Protein AF-A0A3N6AP78-F1 (afdb_monomer)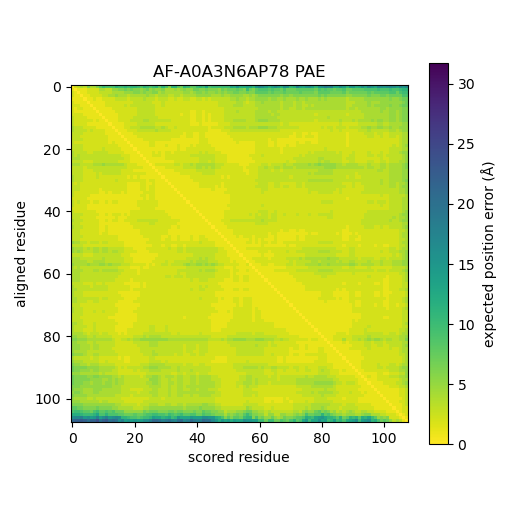

Secondary structure (DSSP, 8-state):
-GGG-GGGGGGG--S-EEEE--TT-SSS-HHHHHHHHHHHHHTT--EEEE--TT--SS--SHHHHHHHHHHHHHHHHHHHH-PPPPHHHHH---TTTHHHHHHHHHT-

Radius of gyration: 14.69 Å; Cα contacts (8 Å, |Δi|>4): 116; chains: 1; bounding box: 32×35×37 Å

Solvent-accessible surface area (backbone atoms only — not comparable to full-atom values): 6596 Å² total; per-residue (Å²): 112,71,96,79,40,66,68,84,48,48,86,74,62,82,71,75,44,79,43,79,53,21,82,47,21,84,82,54,66,49,63,59,54,53,52,43,51,53,52,32,50,76,69,70,44,63,69,47,80,46,69,52,87,80,25,36,81,57,77,75,56,66,61,56,47,52,46,50,53,50,51,52,49,46,54,45,35,26,78,76,66,72,43,76,77,50,65,55,76,76,76,49,76,53,84,86,48,43,68,57,52,44,53,60,55,70,76,106

Foldseek 3Di:
DLVPQCLNVLLVDPDAEEAEDEPAAPPDHRVSSVSSQV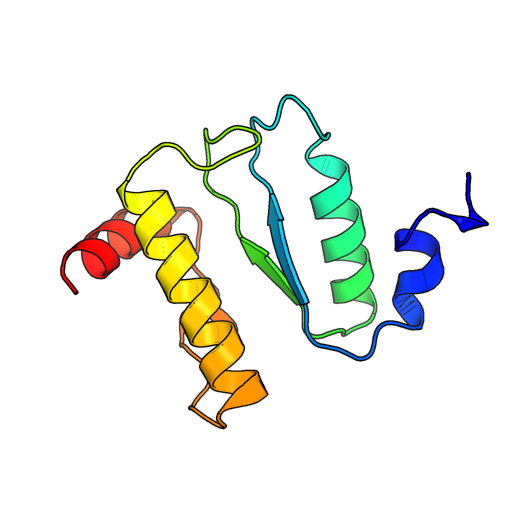SNVVSVHRYHYDYDYPDYPDDDPPLSVQVVVVQVVQVCCVVPVVDDRDPCSVPNADPVCVVVVSVVSVVD

Mean predicted aligned error: 2.74 Å

Structure (mmCIF, N/CA/C/O backbone):
data_AF-A0A3N6AP78-F1
#
_entry.id   AF-A0A3N6AP78-F1
#
loop_
_atom_site.group_PDB
_atom_site.id
_atom_site.type_symbol
_atom_site.label_atom_id
_atom_site.label_alt_id
_atom_site.label_comp_id
_atom_site.label_asym_id
_atom_site.label_entity_id
_atom_site.label_seq_id
_atom_site.pdbx_PDB_ins_code
_atom_site.Cartn_x
_atom_site.Cartn_y
_atom_site.Cartn_z
_atom_site.occupancy
_atom_site.B_iso_or_equiv
_atom_site.auth_seq_id
_atom_site.auth_comp_id
_atom_site.auth_asym_id
_atom_site.auth_atom_id
_atom_site.pdbx_PDB_model_num
ATOM 1 N N . TYR A 1 1 ? 10.833 -17.412 -18.099 1.00 83.06 1 TYR A N 1
ATOM 2 C CA . TYR A 1 1 ? 10.402 -16.287 -17.247 1.00 83.06 1 TYR A CA 1
ATOM 3 C C . TYR A 1 1 ? 8.900 -16.343 -16.960 1.00 83.06 1 TYR A C 1
ATOM 5 O O . TYR A 1 1 ? 8.552 -16.552 -15.811 1.00 83.06 1 TYR A O 1
ATOM 13 N N . TYR A 1 2 ? 8.030 -16.328 -17.984 1.00 89.44 2 TYR A N 1
ATOM 14 C CA . TYR A 1 2 ? 6.554 -16.329 -17.868 1.00 89.44 2 TYR A CA 1
ATOM 15 C C . TYR A 1 2 ? 5.949 -17.237 -16.780 1.00 89.44 2 TYR A C 1
ATOM 17 O O . TYR A 1 2 ? 5.176 -16.775 -15.950 1.00 89.44 2 TYR A O 1
ATOM 25 N N . ARG A 1 3 ? 6.342 -18.520 -16.738 1.00 93.25 3 ARG A N 1
ATOM 26 C CA . ARG A 1 3 ? 5.839 -19.501 -15.755 1.00 93.25 3 ARG A CA 1
ATOM 27 C C . ARG A 1 3 ? 6.022 -19.066 -14.293 1.00 93.25 3 ARG A C 1
ATOM 29 O O . ARG A 1 3 ? 5.266 -19.508 -13.440 1.00 93.25 3 ARG A O 1
ATOM 36 N N . ASN A 1 4 ? 7.009 -18.218 -14.016 1.00 93.62 4 ASN A N 1
ATOM 37 C CA . ASN A 1 4 ? 7.379 -17.794 -12.669 1.00 93.62 4 ASN A CA 1
ATOM 38 C C . ASN A 1 4 ? 6.976 -16.336 -12.378 1.00 93.62 4 ASN A C 1
ATOM 40 O O . ASN A 1 4 ? 7.351 -15.812 -11.335 1.00 93.62 4 ASN A O 1
ATOM 44 N N . SER A 1 5 ? 6.252 -15.665 -13.283 1.00 93.50 5 SER A N 1
ATOM 45 C CA . SER A 1 5 ? 5.852 -14.263 -13.115 1.00 93.50 5 SER A CA 1
ATOM 46 C C . SER A 1 5 ? 4.389 -14.178 -12.646 1.00 93.50 5 SER A C 1
ATOM 48 O O . SER A 1 5 ? 3.492 -14.516 -13.423 1.00 93.50 5 SER A O 1
ATOM 50 N N . PRO A 1 6 ? 4.111 -13.707 -11.412 1.00 93.38 6 PRO A N 1
ATOM 51 C CA . PRO A 1 6 ? 2.761 -13.709 -10.832 1.00 93.38 6 PRO A CA 1
ATOM 52 C C . PRO A 1 6 ? 1.713 -12.938 -11.639 1.00 93.38 6 PRO A C 1
ATOM 54 O O . PRO A 1 6 ? 0.543 -13.320 -11.650 1.00 93.38 6 PRO A O 1
ATOM 57 N N . VAL A 1 7 ? 2.123 -11.886 -12.355 1.00 93.94 7 VAL A N 1
ATOM 58 C CA . VAL A 1 7 ? 1.218 -11.042 -13.151 1.00 93.94 7 VAL A CA 1
ATOM 59 C C . VAL A 1 7 ? 0.412 -11.842 -14.179 1.00 93.94 7 VAL A C 1
ATOM 61 O O . VAL A 1 7 ? -0.786 -11.611 -14.340 1.00 93.94 7 VAL A O 1
ATOM 64 N N . PHE A 1 8 ? 1.007 -12.872 -14.788 1.00 95.56 8 PHE A N 1
ATOM 65 C CA . PHE A 1 8 ? 0.322 -13.723 -15.766 1.00 95.56 8 PHE A CA 1
ATOM 66 C C . PHE A 1 8 ? -0.712 -14.669 -15.143 1.00 95.56 8 PHE A C 1
ATOM 68 O O . PHE A 1 8 ? -1.559 -15.216 -15.847 1.00 95.56 8 PHE A O 1
ATOM 75 N N . PHE A 1 9 ? -0.695 -14.818 -13.818 1.00 96.62 9 PHE A N 1
ATOM 76 C CA . PHE A 1 9 ? -1.620 -15.653 -13.055 1.00 96.62 9 PHE A CA 1
ATOM 77 C C . PHE A 1 9 ? -2.597 -14.829 -12.204 1.00 96.62 9 PHE A C 1
ATOM 79 O O . PHE A 1 9 ? -3.361 -15.397 -11.423 1.00 96.62 9 PHE A O 1
ATOM 86 N N . ALA A 1 10 ? -2.647 -13.502 -12.385 1.00 96.94 10 ALA A N 1
ATOM 87 C CA . ALA A 1 10 ? -3.497 -12.595 -11.606 1.00 96.94 10 ALA A CA 1
ATOM 88 C C . ALA A 1 10 ? -4.994 -12.977 -11.626 1.00 96.94 10 ALA A C 1
ATOM 90 O O . ALA A 1 10 ? -5.714 -12.771 -10.647 1.00 96.94 10 ALA A O 1
ATOM 91 N N . ARG A 1 11 ? -5.478 -13.598 -12.715 1.00 97.12 11 ARG A N 1
ATOM 92 C CA . ARG A 1 11 ? -6.863 -14.104 -12.816 1.00 97.12 11 ARG A CA 1
ATOM 93 C C . ARG A 1 11 ? -7.192 -15.149 -11.746 1.00 97.12 11 ARG A C 1
ATOM 95 O O . ARG A 1 11 ? -8.322 -15.164 -11.249 1.00 97.12 11 ARG A O 1
ATOM 102 N N . SER A 1 12 ? -6.209 -15.964 -11.370 1.00 97.31 12 SER A N 1
ATOM 103 C CA . SER A 1 12 ? -6.341 -17.056 -10.401 1.00 97.31 12 SER A CA 1
ATOM 104 C C . SER A 1 12 ? -6.337 -16.585 -8.945 1.00 97.31 12 SER A C 1
ATOM 106 O O . SER A 1 12 ? -6.669 -17.369 -8.059 1.00 97.31 12 SER A O 1
ATOM 108 N N . VAL A 1 13 ? -6.003 -15.318 -8.676 1.00 97.88 13 VAL A N 1
ATOM 109 C CA . VAL A 1 13 ? -6.027 -14.755 -7.320 1.00 97.88 13 VAL A CA 1
ATOM 110 C C . VAL A 1 13 ? -7.465 -14.702 -6.807 1.00 97.88 13 VAL A C 1
ATOM 112 O O . VAL A 1 13 ? -8.347 -14.123 -7.443 1.00 97.88 13 VAL A O 1
ATOM 115 N N . LYS A 1 14 ? -7.707 -15.321 -5.651 1.00 97.31 14 LYS A N 1
ATOM 116 C CA . LYS A 1 14 ? -9.006 -15.315 -4.951 1.00 97.31 14 LYS A CA 1
ATOM 117 C C . LYS A 1 14 ? -8.926 -14.673 -3.566 1.00 97.31 14 LYS A C 1
ATOM 119 O O . LYS A 1 14 ? -9.949 -14.266 -3.029 1.00 97.31 14 LYS A O 1
ATOM 124 N N . THR A 1 15 ? -7.723 -14.575 -3.012 1.00 97.44 15 THR A N 1
ATOM 125 C CA . THR A 1 15 ? -7.466 -14.008 -1.690 1.00 97.44 15 THR A CA 1
ATOM 126 C C . THR A 1 15 ? -7.274 -12.494 -1.797 1.00 97.44 15 THR A C 1
ATOM 128 O O . THR A 1 15 ? -6.582 -12.052 -2.717 1.00 97.44 15 THR A O 1
ATOM 131 N N . PRO A 1 16 ? -7.843 -11.697 -0.879 1.00 98.06 16 PRO A N 1
ATOM 132 C CA . PRO A 1 16 ? -7.527 -10.278 -0.757 1.00 98.06 16 PRO A CA 1
ATOM 133 C C . PRO A 1 16 ? -6.028 -10.039 -0.566 1.00 98.06 16 PRO A C 1
ATOM 135 O O . PRO A 1 16 ? -5.379 -10.776 0.176 1.00 98.06 16 PRO A O 1
ATOM 138 N N . LEU A 1 17 ? -5.480 -9.010 -1.217 1.00 98.19 17 LEU A N 1
ATOM 139 C CA . LEU A 1 17 ? -4.048 -8.699 -1.159 1.00 98.19 17 LEU A CA 1
ATOM 140 C C . LEU A 1 17 ? -3.789 -7.273 -0.674 1.00 98.19 17 LEU A C 1
ATOM 142 O O . LEU A 1 17 ? -4.436 -6.328 -1.112 1.00 98.19 17 LEU A O 1
ATOM 146 N N . MET A 1 18 ? -2.783 -7.115 0.180 1.00 98.31 18 MET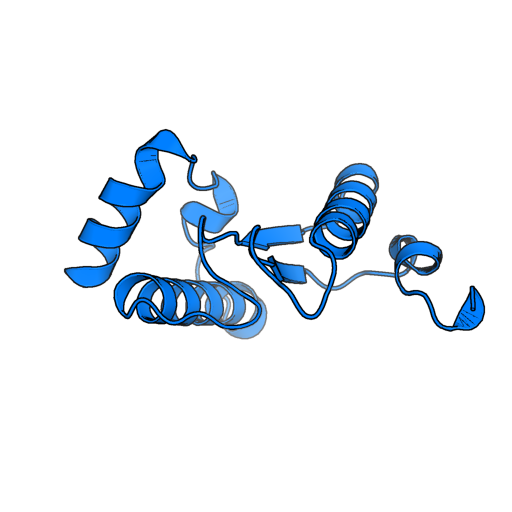 A N 1
ATOM 147 C CA . MET A 1 18 ? -2.200 -5.824 0.530 1.00 98.31 18 MET A CA 1
ATOM 148 C C . MET A 1 18 ? -0.747 -5.818 0.053 1.00 98.31 18 MET A C 1
ATOM 150 O O . MET A 1 18 ? 0.021 -6.710 0.405 1.00 98.31 18 MET A O 1
ATOM 154 N N . ILE A 1 19 ? -0.390 -4.841 -0.774 1.00 98.19 19 ILE A N 1
ATOM 155 C CA . ILE A 1 19 ? 0.937 -4.672 -1.371 1.00 98.19 19 ILE A CA 1
ATOM 156 C C . ILE A 1 19 ? 1.592 -3.464 -0.702 1.00 98.19 19 ILE A C 1
ATOM 158 O O . ILE A 1 19 ? 0.974 -2.408 -0.640 1.00 98.19 19 ILE A O 1
ATOM 162 N N . LEU A 1 20 ? 2.826 -3.605 -0.221 1.00 98.00 20 LEU A N 1
ATOM 163 C CA . LEU A 1 20 ? 3.682 -2.483 0.168 1.00 98.00 20 LEU A CA 1
ATOM 164 C C . LEU A 1 20 ? 4.776 -2.335 -0.892 1.00 98.00 20 LEU A C 1
ATOM 166 O O . LEU A 1 20 ? 5.524 -3.285 -1.112 1.00 98.00 20 LEU A O 1
ATOM 170 N N . HIS A 1 21 ? 4.876 -1.167 -1.523 1.00 98.12 21 HIS A N 1
ATOM 171 C CA . HIS A 1 21 ? 5.976 -0.828 -2.434 1.00 98.12 21 HIS A CA 1
ATOM 172 C C . HIS A 1 21 ? 6.212 0.678 -2.368 1.00 98.12 21 HIS A C 1
ATOM 174 O O . HIS A 1 21 ? 5.251 1.440 -2.412 1.00 98.12 21 HIS A O 1
ATOM 180 N N . ASN A 1 22 ? 7.467 1.109 -2.263 1.00 97.50 22 ASN A N 1
ATOM 181 C CA . ASN A 1 22 ? 7.812 2.527 -2.163 1.00 97.50 22 ASN A CA 1
ATOM 182 C C . ASN A 1 22 ? 8.506 3.036 -3.434 1.00 97.50 22 ASN A C 1
ATOM 184 O O . ASN A 1 22 ? 9.171 2.279 -4.142 1.00 97.50 22 ASN A O 1
ATOM 188 N N . ASP A 1 23 ? 8.376 4.331 -3.706 1.00 96.12 23 ASP A N 1
ATOM 189 C CA . ASP A 1 23 ? 8.830 4.992 -4.936 1.00 96.12 23 ASP A CA 1
ATOM 190 C C . ASP A 1 23 ? 10.358 5.098 -5.080 1.00 96.12 23 ASP A C 1
ATOM 192 O O . ASP A 1 23 ? 10.854 5.348 -6.181 1.00 96.12 23 ASP A O 1
ATOM 196 N N . LYS A 1 24 ? 11.118 4.933 -3.988 1.00 97.75 24 LYS A N 1
ATOM 197 C CA . LYS A 1 24 ? 12.593 4.946 -3.992 1.00 97.75 24 LYS A CA 1
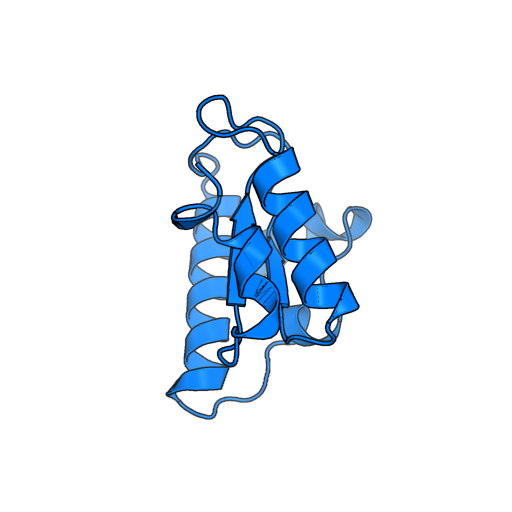ATOM 198 C C . LYS A 1 24 ? 13.209 3.573 -3.750 1.00 97.75 24 LYS A C 1
ATOM 200 O O . LYS A 1 24 ? 14.370 3.506 -3.347 1.00 97.75 24 LYS A O 1
ATOM 205 N N . ASP A 1 25 ? 12.460 2.493 -3.973 1.00 98.06 25 ASP A N 1
ATOM 206 C CA . ASP A 1 25 ? 12.992 1.133 -3.888 1.00 98.06 25 ASP A CA 1
ATOM 207 C C . ASP A 1 25 ? 14.113 0.916 -4.921 1.00 98.06 25 ASP A C 1
ATOM 209 O O . ASP A 1 25 ? 13.891 0.909 -6.131 1.00 98.06 25 ASP A O 1
ATOM 213 N N . GLY A 1 26 ? 15.343 0.773 -4.425 1.00 96.75 26 GLY A N 1
ATOM 214 C CA . GLY A 1 26 ? 16.535 0.530 -5.233 1.00 96.75 26 GLY A CA 1
ATOM 215 C C . GLY A 1 26 ? 16.833 -0.948 -5.494 1.00 96.75 26 GLY A C 1
ATOM 216 O O . GLY A 1 26 ? 17.796 -1.241 -6.199 1.00 96.75 26 GLY A O 1
ATOM 217 N N . ALA A 1 27 ? 16.064 -1.876 -4.918 1.00 97.38 27 ALA A N 1
ATOM 218 C CA . ALA A 1 27 ? 16.238 -3.317 -5.101 1.00 97.38 27 ALA A CA 1
ATOM 219 C C . ALA A 1 27 ? 15.191 -3.913 -6.053 1.00 97.38 27 ALA A C 1
ATOM 221 O O . ALA A 1 27 ? 15.513 -4.815 -6.829 1.00 97.38 27 ALA A O 1
ATOM 222 N N . VAL A 1 28 ? 13.952 -3.415 -6.008 1.00 96.69 28 VAL A N 1
ATOM 223 C CA . VAL A 1 28 ? 12.855 -3.856 -6.877 1.00 96.69 28 VAL A CA 1
ATOM 224 C C . VAL A 1 28 ? 12.163 -2.647 -7.493 1.00 96.69 28 VAL A C 1
ATOM 226 O O . VAL A 1 28 ? 11.613 -1.806 -6.786 1.00 96.69 28 VAL A O 1
ATOM 229 N N . ASP A 1 29 ? 12.137 -2.599 -8.824 1.00 96.62 29 ASP A N 1
ATOM 230 C CA . ASP A 1 29 ? 11.515 -1.509 -9.573 1.00 96.62 29 ASP A CA 1
ATOM 231 C C . ASP A 1 29 ? 10.039 -1.304 -9.173 1.00 96.62 29 ASP A C 1
ATOM 233 O O . ASP A 1 29 ? 9.237 -2.244 -9.184 1.00 96.62 29 ASP A O 1
ATOM 237 N N . PHE A 1 30 ? 9.682 -0.061 -8.833 1.00 96.44 30 PHE A N 1
ATOM 238 C CA . PHE A 1 30 ? 8.344 0.322 -8.367 1.00 96.44 30 PHE A CA 1
ATOM 239 C C . PHE A 1 30 ? 7.229 -0.046 -9.356 1.00 96.44 30 PHE A C 1
ATOM 241 O O . PHE A 1 30 ? 6.110 -0.377 -8.950 1.00 96.44 30 PHE A O 1
ATOM 248 N N . THR A 1 31 ? 7.526 -0.067 -10.660 1.00 96.44 31 THR A N 1
ATOM 249 C CA . THR A 1 31 ? 6.545 -0.426 -11.689 1.00 96.44 31 THR A CA 1
ATOM 250 C C . THR A 1 31 ? 6.049 -1.863 -11.553 1.00 96.44 31 THR A C 1
ATOM 252 O O . THR A 1 31 ? 4.907 -2.119 -11.922 1.00 96.44 31 THR A O 1
ATOM 255 N N . GLN A 1 32 ? 6.818 -2.776 -10.944 1.00 96.19 32 GLN A N 1
ATOM 256 C CA . GLN A 1 32 ? 6.369 -4.150 -10.675 1.00 96.19 32 GLN A CA 1
ATOM 257 C C . GLN A 1 32 ? 5.151 -4.176 -9.738 1.00 96.19 32 GLN A C 1
ATOM 259 O O . GLN A 1 32 ? 4.160 -4.862 -10.007 1.00 96.19 32 GLN A O 1
ATOM 264 N N . GLY A 1 33 ? 5.197 -3.396 -8.651 1.00 96.88 33 GLY A N 1
ATOM 265 C CA . GLY A 1 33 ? 4.082 -3.264 -7.712 1.00 96.88 33 GLY A CA 1
ATOM 266 C C . GLY A 1 33 ? 2.863 -2.618 -8.370 1.00 96.88 33 GLY A C 1
ATOM 267 O O . GLY A 1 33 ? 1.747 -3.135 -8.260 1.00 96.88 33 GLY A O 1
ATOM 268 N N . VAL A 1 34 ? 3.089 -1.538 -9.127 1.00 97.19 34 VAL A N 1
ATOM 269 C CA . VAL A 1 34 ? 2.041 -0.808 -9.860 1.00 97.19 34 VAL A CA 1
ATOM 270 C C . VAL A 1 34 ? 1.368 -1.685 -10.922 1.00 97.19 34 VAL A C 1
ATOM 272 O O . VAL A 1 34 ? 0.140 -1.689 -11.027 1.00 97.19 34 VAL A O 1
ATOM 275 N N . GLU A 1 35 ? 2.138 -2.447 -11.705 1.00 97.50 35 GLU A N 1
ATOM 276 C CA . GLU A 1 35 ? 1.626 -3.344 -12.747 1.00 97.50 35 GLU A CA 1
ATOM 277 C C . GLU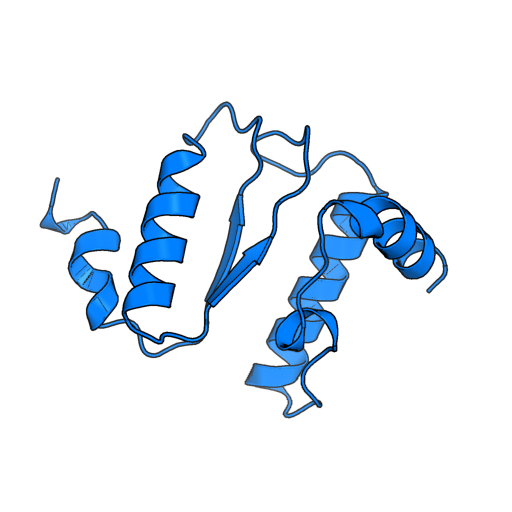 A 1 35 ? 0.707 -4.408 -12.142 1.00 97.50 35 GLU A C 1
ATOM 279 O O . GLU A 1 35 ? -0.421 -4.608 -12.612 1.00 97.50 35 GLU A O 1
ATOM 284 N N . TYR A 1 36 ? 1.154 -5.063 -11.069 1.00 98.12 36 TYR A N 1
ATOM 285 C CA . TYR A 1 36 ? 0.371 -6.117 -10.442 1.00 98.12 36 TYR A CA 1
ATOM 286 C C . TYR A 1 36 ? -0.881 -5.567 -9.751 1.00 98.12 36 TYR A C 1
ATOM 288 O O . TYR A 1 36 ? -1.974 -6.106 -9.952 1.00 98.12 36 TYR A O 1
ATOM 296 N N . PHE A 1 37 ? -0.759 -4.450 -9.023 1.00 98.25 37 PHE A N 1
ATOM 297 C CA . PHE A 1 37 ? -1.897 -3.753 -8.423 1.00 98.25 37 PHE A CA 1
ATOM 298 C C . PHE A 1 37 ? -2.949 -3.386 -9.476 1.00 98.25 37 PHE A C 1
ATOM 300 O O . PHE A 1 37 ? -4.112 -3.776 -9.352 1.00 98.25 37 PHE A O 1
ATOM 307 N N . ASN A 1 38 ? -2.548 -2.709 -10.554 1.00 98.12 38 ASN A N 1
ATOM 308 C CA . ASN A 1 38 ? -3.466 -2.299 -11.616 1.00 98.12 38 ASN A CA 1
ATOM 309 C C . ASN A 1 38 ? -4.112 -3.496 -12.320 1.00 98.12 38 ASN A C 1
ATOM 311 O O . ASN A 1 38 ? -5.303 -3.457 -12.638 1.00 98.12 38 A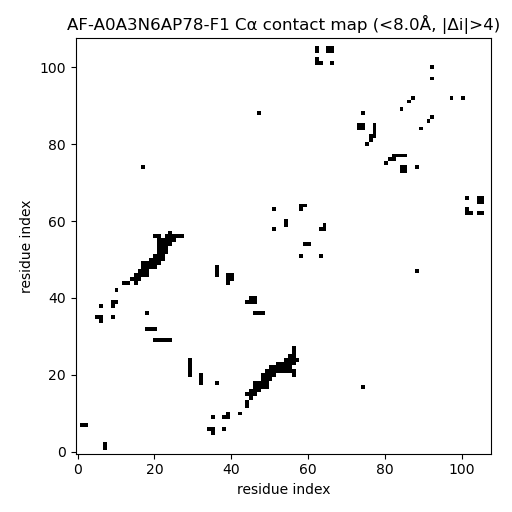SN A O 1
ATOM 315 N N . THR A 1 39 ? -3.362 -4.578 -12.532 1.00 98.25 39 THR A N 1
ATOM 316 C CA . THR A 1 39 ? -3.891 -5.817 -13.116 1.00 98.25 39 THR A CA 1
ATOM 317 C C . THR A 1 39 ? -4.978 -6.424 -12.228 1.00 98.25 39 THR A C 1
ATOM 319 O O . THR A 1 39 ? -6.067 -6.738 -12.710 1.00 98.25 39 THR A O 1
ATOM 322 N N . LEU A 1 40 ? -4.730 -6.534 -10.921 1.00 98.56 40 LEU A N 1
ATOM 323 C CA . LEU A 1 40 ? -5.702 -7.039 -9.950 1.00 98.56 40 LEU A CA 1
ATOM 324 C C . LEU A 1 40 ? -6.937 -6.132 -9.845 1.00 98.56 40 LEU A C 1
ATOM 326 O O . LEU A 1 40 ? -8.062 -6.636 -9.857 1.00 98.56 40 LEU A O 1
ATOM 330 N N . ARG A 1 41 ? -6.749 -4.805 -9.823 1.00 97.56 41 ARG A N 1
ATOM 331 C CA . ARG A 1 41 ? -7.845 -3.821 -9.810 1.00 97.56 41 ARG A CA 1
ATOM 332 C C . ARG A 1 41 ? -8.732 -3.931 -11.049 1.00 97.56 41 ARG A C 1
ATOM 334 O O . ARG A 1 41 ? -9.951 -3.974 -10.906 1.00 97.56 41 ARG A O 1
ATOM 341 N N . ARG A 1 42 ? -8.152 -4.043 -12.251 1.00 98.00 42 ARG A N 1
ATOM 342 C CA . ARG A 1 42 ? -8.905 -4.241 -13.510 1.00 98.00 42 ARG A CA 1
ATOM 343 C C . ARG A 1 42 ? -9.711 -5.539 -13.516 1.00 98.00 42 ARG A C 1
ATOM 345 O O . ARG A 1 42 ? -10.765 -5.603 -14.136 1.00 98.00 42 ARG A O 1
ATOM 352 N N . LEU A 1 43 ? -9.225 -6.564 -12.821 1.00 98.19 43 LEU A N 1
ATOM 353 C CA . LEU A 1 43 ? -9.918 -7.839 -12.639 1.00 98.19 43 LEU A CA 1
ATOM 354 C C . LEU A 1 43 ? -10.946 -7.815 -11.490 1.00 98.19 43 LEU A C 1
ATOM 356 O O . LEU A 1 43 ? -11.483 -8.869 -11.148 1.00 98.19 43 LEU A O 1
ATOM 360 N N . GLY A 1 44 ? -11.197 -6.654 -10.873 1.00 97.62 44 GLY A N 1
ATOM 361 C CA . GLY A 1 44 ? -12.144 -6.499 -9.766 1.00 97.62 44 GLY A CA 1
ATOM 362 C C . GLY A 1 44 ? -11.719 -7.213 -8.481 1.00 97.62 44 GLY A C 1
ATOM 363 O O . GLY A 1 44 ? -12.563 -7.512 -7.638 1.00 97.62 44 GLY A O 1
ATOM 364 N N . LYS A 1 45 ? -10.430 -7.542 -8.327 1.00 98.19 45 LYS A N 1
ATOM 365 C CA . LYS A 1 45 ? -9.930 -8.237 -7.137 1.00 98.19 45 LYS A CA 1
ATOM 366 C C . LYS A 1 45 ? -9.812 -7.256 -5.960 1.00 98.19 45 LYS A C 1
ATOM 368 O O . LYS A 1 45 ? -9.398 -6.113 -6.170 1.00 98.19 45 LYS A O 1
ATOM 373 N N . PRO A 1 46 ? -10.117 -7.687 -4.722 1.00 97.56 46 PRO A N 1
ATOM 374 C CA . PRO A 1 46 ? -9.860 -6.884 -3.531 1.00 97.56 46 PRO A CA 1
ATOM 375 C C . PRO A 1 46 ? -8.348 -6.747 -3.321 1.00 97.56 46 PRO A C 1
ATOM 377 O O . PRO A 1 46 ? -7.664 -7.711 -2.971 1.00 97.56 46 PRO A O 1
ATOM 380 N N . VAL A 1 47 ? -7.823 -5.551 -3.576 1.00 98.44 47 VAL A N 1
ATOM 381 C CA . VAL A 1 47 ? -6.395 -5.255 -3.465 1.00 98.44 47 VAL A CA 1
ATOM 382 C C . VAL A 1 47 ? -6.165 -3.826 -2.983 1.00 98.44 47 VAL A C 1
ATOM 384 O O . VAL A 1 47 ? -6.863 -2.903 -3.411 1.00 98.44 47 VAL A O 1
ATOM 387 N N . TRP A 1 48 ? -5.158 -3.660 -2.129 1.00 98.38 48 TRP A N 1
ATOM 388 C CA . TRP A 1 48 ? -4.673 -2.380 -1.615 1.00 98.38 48 TRP A CA 1
ATOM 389 C C . TRP A 1 48 ? -3.187 -2.238 -1.908 1.00 98.38 48 TRP A C 1
ATOM 391 O O . TRP A 1 48 ? -2.440 -3.200 -1.743 1.00 98.38 48 TRP A O 1
ATOM 401 N N . MET A 1 49 ? -2.763 -1.043 -2.309 1.00 97.75 49 MET A N 1
ATOM 402 C CA . MET A 1 49 ? -1.355 -0.686 -2.440 1.00 97.75 49 MET A CA 1
ATOM 403 C C . MET A 1 49 ? -1.039 0.404 -1.422 1.00 97.75 49 MET A C 1
ATOM 405 O O . MET A 1 49 ? -1.711 1.433 -1.375 1.00 97.75 49 MET A O 1
ATOM 409 N N . LEU A 1 50 ? -0.057 0.134 -0.573 1.00 97.75 50 LEU A N 1
ATOM 410 C CA . LEU A 1 50 ? 0.504 1.063 0.388 1.00 97.75 50 LEU A CA 1
ATOM 411 C C . LEU A 1 50 ? 1.827 1.567 -0.176 1.00 97.75 50 LEU A C 1
ATOM 413 O O . LEU A 1 50 ? 2.693 0.770 -0.535 1.00 97.75 50 LEU A O 1
ATOM 417 N N . GLU A 1 51 ? 1.967 2.883 -0.221 1.00 96.62 51 GLU A N 1
ATOM 418 C CA . GLU A 1 51 ? 3.166 3.572 -0.678 1.00 96.62 51 GLU A CA 1
ATOM 419 C C . GLU A 1 51 ? 3.529 4.637 0.355 1.00 96.62 51 GLU A C 1
ATOM 421 O O . GLU A 1 51 ? 2.675 5.420 0.783 1.00 96.62 51 GLU A O 1
ATOM 426 N N . TYR A 1 52 ? 4.800 4.678 0.744 1.00 97.19 52 TYR A N 1
ATOM 427 C CA . TYR A 1 52 ? 5.343 5.726 1.597 1.00 97.19 52 TYR A CA 1
ATOM 428 C C . TYR A 1 52 ? 6.396 6.508 0.818 1.00 97.19 52 TYR A C 1
ATOM 430 O O . TYR A 1 52 ? 7.530 6.063 0.655 1.00 97.19 52 TYR A O 1
ATOM 438 N N . VAL A 1 53 ? 6.012 7.695 0.347 1.00 95.25 53 VAL A N 1
ATOM 439 C CA . VAL A 1 53 ? 6.855 8.520 -0.527 1.00 95.25 53 VAL A CA 1
ATOM 440 C C . VAL A 1 53 ? 8.211 8.835 0.120 1.00 95.25 53 VAL A C 1
ATOM 442 O O . VAL A 1 53 ? 8.304 9.326 1.254 1.00 95.25 53 VAL A O 1
ATOM 445 N N . GLY A 1 54 ? 9.273 8.581 -0.638 1.00 96.56 54 GLY A N 1
ATOM 446 C CA . GLY A 1 54 ? 10.668 8.751 -0.259 1.00 96.56 54 GLY A CA 1
ATOM 447 C C . GLY A 1 54 ? 11.283 7.570 0.497 1.00 96.56 54 GLY A C 1
ATOM 448 O O . GLY A 1 54 ? 12.462 7.649 0.836 1.00 96.56 54 GLY A O 1
ATOM 449 N N . GLU A 1 55 ? 10.530 6.509 0.797 1.00 97.94 55 GLU A N 1
ATOM 450 C CA . GLU A 1 55 ? 11.081 5.285 1.394 1.00 97.94 55 GLU A CA 1
ATOM 451 C C . GLU A 1 55 ? 11.705 4.374 0.327 1.00 97.94 55 GLU A C 1
ATOM 453 O O . GLU A 1 55 ? 11.287 4.351 -0.829 1.00 97.94 55 GLU A O 1
ATOM 458 N N . ASN A 1 56 ? 12.723 3.612 0.726 1.00 97.62 56 ASN A N 1
ATOM 459 C CA . ASN A 1 56 ? 13.422 2.660 -0.144 1.00 97.62 56 ASN A CA 1
ATOM 460 C C . ASN A 1 56 ? 12.764 1.262 -0.030 1.00 97.62 56 ASN A C 1
ATOM 462 O O . ASN A 1 56 ? 11.585 1.144 0.303 1.00 97.62 56 ASN A O 1
ATOM 466 N N . HIS A 1 57 ? 13.528 0.191 -0.252 1.00 97.44 57 HIS A N 1
ATOM 467 C CA . HIS A 1 57 ? 13.091 -1.204 -0.191 1.00 97.44 57 HIS A CA 1
ATOM 468 C C . HIS A 1 57 ? 12.479 -1.609 1.160 1.00 97.44 57 HIS A C 1
ATOM 470 O O . HIS A 1 57 ? 11.623 -2.483 1.242 1.00 97.44 57 HIS A O 1
ATOM 476 N N . GLY A 1 58 ? 12.903 -0.951 2.240 1.00 95.38 58 GLY A N 1
ATOM 477 C CA . GLY A 1 58 ? 12.314 -1.094 3.565 1.00 95.38 58 GLY A CA 1
ATOM 478 C C . GLY A 1 58 ? 12.001 0.266 4.171 1.00 95.38 58 GLY A C 1
ATOM 479 O O . GLY A 1 58 ? 12.696 1.244 3.893 1.00 95.38 58 GLY A O 1
ATOM 480 N N . LEU A 1 59 ? 10.982 0.300 5.031 1.00 97.75 59 LEU A N 1
ATOM 481 C CA . LEU A 1 59 ? 10.592 1.501 5.767 1.00 97.75 59 LEU A CA 1
ATOM 482 C C . LEU A 1 59 ? 11.643 1.849 6.827 1.00 97.75 59 LEU A C 1
ATOM 484 O O . LEU A 1 59 ? 12.073 0.982 7.592 1.00 97.75 59 LEU A O 1
ATOM 488 N N . ARG A 1 60 ? 12.045 3.121 6.881 1.00 97.31 60 ARG A N 1
ATOM 489 C CA . ARG A 1 60 ? 13.038 3.640 7.832 1.00 97.31 60 ARG A CA 1
ATOM 490 C C . ARG A 1 60 ? 12.503 4.749 8.722 1.00 97.31 60 ARG A C 1
ATOM 492 O O . ARG A 1 60 ? 12.981 4.881 9.847 1.00 97.31 60 ARG A O 1
ATOM 499 N N . LYS A 1 61 ? 11.531 5.545 8.268 1.00 96.62 61 LYS A N 1
ATOM 500 C CA . LYS A 1 61 ? 10.918 6.574 9.116 1.00 96.62 61 LYS A CA 1
ATOM 501 C C . LYS A 1 61 ? 10.024 5.892 10.162 1.00 96.62 61 LYS A C 1
ATOM 503 O O . LYS A 1 61 ? 9.113 5.158 9.772 1.00 96.62 61 LYS A O 1
ATOM 508 N N . PRO A 1 62 ? 10.205 6.160 11.472 1.00 95.94 62 PRO A N 1
ATOM 509 C CA . PRO A 1 62 ? 9.417 5.511 12.523 1.00 95.94 62 PRO A CA 1
ATOM 510 C C . PRO A 1 62 ? 7.899 5.647 12.340 1.00 95.94 62 PRO A C 1
ATOM 512 O O . PRO A 1 62 ? 7.176 4.668 12.504 1.00 95.94 62 PRO A O 1
ATOM 515 N N . ALA A 1 63 ? 7.423 6.821 11.910 1.00 96.00 63 ALA A N 1
ATOM 516 C CA . ALA A 1 63 ? 6.002 7.056 11.641 1.00 96.00 63 ALA A CA 1
ATOM 517 C C . ALA A 1 63 ? 5.439 6.120 10.553 1.00 96.00 63 ALA A C 1
ATOM 519 O O . ALA A 1 63 ? 4.349 5.574 10.707 1.00 96.00 63 ALA A O 1
ATOM 520 N N . ASN A 1 64 ? 6.208 5.873 9.487 1.00 97.31 64 ASN A N 1
ATOM 521 C CA . ASN A 1 64 ? 5.811 4.968 8.407 1.00 97.31 64 ASN A CA 1
ATOM 522 C C . ASN A 1 64 ? 5.801 3.512 8.883 1.00 97.31 64 ASN A C 1
ATOM 524 O O . ASN A 1 64 ? 4.879 2.764 8.569 1.00 97.31 64 ASN A O 1
ATOM 528 N N . MET A 1 65 ? 6.801 3.113 9.675 1.00 97.06 65 MET A N 1
ATOM 529 C CA . MET A 1 65 ? 6.870 1.766 10.252 1.00 97.06 65 MET A CA 1
ATOM 530 C C . MET A 1 65 ? 5.681 1.486 11.179 1.00 97.06 65 MET A C 1
ATOM 532 O O . MET A 1 65 ? 5.078 0.412 11.102 1.00 97.06 65 MET A O 1
ATOM 536 N N . GLN A 1 66 ? 5.322 2.450 12.032 1.00 96.62 66 GLN A N 1
ATOM 537 C CA . GLN A 1 66 ? 4.168 2.349 12.922 1.00 96.62 66 GLN A CA 1
ATOM 538 C C . GLN A 1 66 ? 2.864 2.254 12.125 1.00 96.62 66 GLN A C 1
ATOM 540 O O . GLN A 1 66 ? 2.101 1.309 12.329 1.00 96.62 66 GLN A O 1
ATOM 545 N N . ASP A 1 67 ? 2.621 3.175 11.186 1.00 97.81 67 ASP A N 1
ATOM 546 C CA . ASP A 1 67 ? 1.406 3.149 10.366 1.00 97.81 67 ASP A CA 1
ATOM 547 C C . ASP A 1 67 ? 1.291 1.851 9.555 1.00 97.81 67 ASP A C 1
ATOM 549 O O . ASP A 1 67 ? 0.234 1.221 9.577 1.00 97.81 67 ASP A O 1
ATOM 553 N N . TYR A 1 68 ? 2.372 1.385 8.924 1.00 97.81 68 TYR A N 1
ATOM 554 C CA . TYR A 1 68 ? 2.366 0.122 8.184 1.00 97.81 68 TYR A CA 1
ATOM 555 C C . TYR A 1 68 ? 2.015 -1.067 9.081 1.00 97.81 68 TYR A C 1
ATOM 557 O O . TYR A 1 68 ? 1.170 -1.889 8.723 1.00 97.81 68 TYR A O 1
ATOM 565 N N . THR A 1 69 ? 2.608 -1.137 10.275 1.00 97.12 69 THR A N 1
ATOM 566 C CA . THR A 1 69 ? 2.321 -2.198 11.252 1.00 97.12 69 THR A CA 1
ATOM 567 C C . THR A 1 69 ? 0.847 -2.185 11.662 1.00 97.12 69 THR A C 1
ATOM 569 O O . THR A 1 69 ? 0.198 -3.232 11.724 1.00 97.12 69 THR A O 1
ATOM 572 N N . VAL A 1 70 ? 0.285 -0.997 11.898 1.00 97.31 70 VAL A N 1
ATOM 573 C CA . VAL A 1 70 ? -1.127 -0.830 12.258 1.00 97.31 70 VAL A CA 1
ATOM 574 C C . VAL A 1 70 ? -2.049 -1.212 11.099 1.00 97.31 70 VAL A C 1
ATOM 576 O O . VAL A 1 70 ? -2.986 -1.982 11.317 1.00 97.31 70 VAL A O 1
ATOM 579 N N . ARG A 1 71 ? -1.778 -0.745 9.873 1.00 98.06 71 ARG A N 1
ATOM 580 C CA . ARG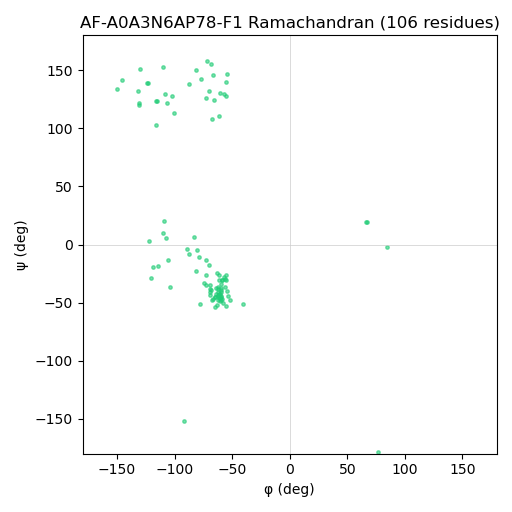 A 1 71 ? -2.554 -1.096 8.671 1.00 98.06 71 ARG A CA 1
ATOM 581 C C . ARG A 1 71 ? -2.503 -2.600 8.399 1.00 98.06 71 ARG A C 1
ATOM 583 O O . ARG A 1 71 ? -3.540 -3.209 8.154 1.00 98.06 71 ARG A O 1
ATOM 590 N N . MET A 1 72 ? -1.337 -3.229 8.535 1.00 98.25 72 MET A N 1
ATOM 591 C CA . MET A 1 72 ? -1.197 -4.682 8.411 1.00 98.25 72 MET A CA 1
ATOM 592 C C . MET A 1 72 ? -2.046 -5.428 9.444 1.00 98.25 72 MET A C 1
ATOM 594 O O . MET A 1 72 ? -2.783 -6.349 9.090 1.00 98.25 72 MET A O 1
ATOM 598 N N . ARG A 1 73 ? -1.985 -5.021 10.718 1.00 98.06 73 ARG A N 1
ATOM 599 C CA . ARG A 1 73 ? -2.822 -5.605 11.774 1.00 98.06 73 ARG A CA 1
ATOM 600 C C . ARG A 1 73 ? -4.306 -5.448 11.454 1.00 98.06 73 ARG A C 1
ATOM 602 O O . ARG A 1 73 ? -5.044 -6.412 11.592 1.00 98.06 73 ARG A O 1
ATOM 609 N N . GLU A 1 74 ? -4.742 -4.260 11.045 1.00 98.25 74 GLU A N 1
ATOM 610 C CA . GLU A 1 74 ? -6.142 -3.972 10.704 1.00 98.25 74 GLU A CA 1
ATOM 611 C C . GLU A 1 74 ? -6.631 -4.803 9.511 1.00 98.25 74 GLU A C 1
ATOM 613 O O . GLU A 1 74 ? -7.730 -5.354 9.558 1.00 98.25 74 GLU A O 1
ATOM 618 N N . PHE A 1 75 ? -5.789 -4.966 8.488 1.00 98.69 75 PHE A N 1
ATOM 619 C CA . PHE A 1 75 ? -6.064 -5.832 7.345 1.00 98.69 75 PHE A CA 1
ATOM 620 C C . PHE A 1 75 ? -6.313 -7.280 7.788 1.00 98.69 75 PHE A C 1
ATOM 622 O O . PHE A 1 75 ? -7.332 -7.880 7.437 1.00 98.69 75 PHE A O 1
ATOM 629 N N . PHE A 1 76 ? -5.420 -7.837 8.610 1.00 98.62 76 PHE A N 1
ATOM 630 C CA . PHE A 1 76 ? -5.590 -9.194 9.128 1.00 98.62 76 PHE A CA 1
ATOM 631 C C . PHE A 1 76 ? -6.743 -9.314 10.121 1.00 98.62 76 PHE A C 1
ATOM 633 O O . PHE A 1 76 ? -7.461 -10.306 10.097 1.00 98.62 76 PHE A O 1
ATOM 640 N N . ASP A 1 77 ? -6.962 -8.324 10.979 1.00 98.56 77 ASP A N 1
ATOM 641 C CA . ASP A 1 77 ? -8.088 -8.315 11.908 1.00 98.56 77 ASP A CA 1
ATOM 642 C C . ASP A 1 77 ? -9.431 -8.371 11.156 1.00 98.56 77 ASP A C 1
ATOM 644 O O . ASP A 1 77 ? -10.336 -9.095 11.577 1.00 98.56 77 ASP A O 1
ATOM 648 N N . HIS A 1 78 ? -9.556 -7.669 10.025 1.00 98.44 78 HIS A N 1
ATOM 649 C CA . HIS A 1 78 ? -10.748 -7.747 9.183 1.00 98.44 78 HIS A CA 1
ATOM 650 C C . HIS A 1 78 ? -10.924 -9.143 8.568 1.00 98.44 78 HIS A C 1
ATOM 652 O O . HIS A 1 78 ? -11.961 -9.777 8.758 1.00 98.44 78 HIS A O 1
ATOM 658 N N . TYR A 1 79 ? -9.899 -9.654 7.878 1.00 98.00 79 TYR A N 1
ATOM 659 C CA . TYR A 1 79 ? -10.025 -10.895 7.104 1.00 98.00 79 TYR A CA 1
ATOM 660 C C . TYR A 1 79 ? -9.901 -12.185 7.915 1.00 98.00 79 TYR A C 1
ATOM 662 O O . TYR A 1 79 ? -10.392 -13.220 7.472 1.00 98.00 79 TYR A O 1
ATOM 670 N N . LEU A 1 80 ? -9.253 -12.147 9.080 1.00 98.12 80 LEU A N 1
ATOM 671 C CA . LEU A 1 80 ? -8.966 -13.336 9.892 1.00 98.12 80 LEU A CA 1
ATOM 672 C C . LEU A 1 80 ? -9.686 -13.342 11.242 1.00 98.12 80 LEU A C 1
ATOM 674 O O . LEU A 1 80 ? -9.793 -14.400 11.854 1.00 98.12 80 LEU A O 1
ATOM 678 N N . LYS A 1 81 ? -10.175 -12.191 11.725 1.00 97.94 81 LYS A N 1
ATOM 679 C CA . LYS A 1 81 ? -10.884 -12.095 13.016 1.00 97.94 81 LYS A CA 1
ATOM 680 C C . LYS A 1 81 ? -12.299 -11.528 12.911 1.00 97.94 81 LYS A C 1
ATOM 682 O O . LYS A 1 81 ? -12.940 -11.332 13.938 1.00 97.94 81 LYS A O 1
ATOM 687 N N . GLY A 1 82 ? -12.782 -11.240 11.701 1.00 97.38 82 GLY A N 1
ATOM 688 C CA . GLY A 1 82 ? -14.132 -10.720 11.480 1.00 97.38 82 GLY A CA 1
ATOM 689 C C . GLY A 1 82 ? -14.361 -9.315 12.042 1.00 97.38 82 GLY A C 1
ATOM 690 O O . GLY A 1 82 ? -15.509 -8.928 12.260 1.00 97.38 82 GLY A O 1
ATOM 691 N N . LYS A 1 83 ? -13.297 -8.540 12.300 1.00 98.31 83 LYS A N 1
ATOM 692 C CA . LYS A 1 83 ? -13.461 -7.139 12.705 1.00 98.31 83 LYS A CA 1
ATOM 693 C C . LYS A 1 83 ? -14.015 -6.303 11.540 1.00 98.31 83 LYS A C 1
ATOM 695 O O . LYS A 1 83 ? -13.815 -6.662 10.375 1.00 98.31 83 LYS A O 1
ATOM 700 N N . PRO A 1 84 ? -14.683 -5.170 11.820 1.00 98.12 84 PRO A N 1
ATOM 701 C CA . PRO A 1 84 ? -15.095 -4.242 10.773 1.00 98.12 84 PRO A CA 1
ATOM 702 C C . PRO A 1 84 ? -13.912 -3.805 9.901 1.00 98.12 84 PRO A C 1
ATOM 704 O O . PRO A 1 84 ? -12.788 -3.673 10.386 1.00 98.12 84 PRO A O 1
ATOM 707 N N . MET A 1 85 ? -14.177 -3.573 8.615 1.00 97.75 85 MET A N 1
ATOM 708 C CA . MET A 1 85 ? -13.181 -3.036 7.688 1.00 97.75 85 MET A CA 1
ATOM 709 C C . MET A 1 85 ? -12.714 -1.658 8.175 1.00 97.75 85 MET A C 1
ATOM 711 O O . MET A 1 85 ? -13.539 -0.794 8.474 1.00 97.75 85 MET A O 1
ATOM 715 N N . ALA A 1 86 ? -11.399 -1.448 8.251 1.00 97.44 86 ALA A N 1
ATOM 716 C CA . ALA A 1 86 ? -10.846 -0.154 8.635 1.00 97.44 86 ALA A CA 1
ATOM 717 C C . ALA A 1 86 ? -11.148 0.915 7.568 1.00 97.44 86 ALA A C 1
ATOM 719 O O . ALA A 1 86 ? -11.146 0.615 6.375 1.00 97.44 86 ALA A O 1
ATOM 720 N N . GLY A 1 87 ? -11.362 2.169 7.983 1.00 97.06 87 GLY A N 1
ATOM 721 C CA . GLY A 1 87 ? -11.748 3.263 7.074 1.00 97.06 87 GLY A CA 1
ATOM 722 C C . GLY A 1 87 ? -10.794 3.438 5.887 1.00 97.06 87 GLY A C 1
ATOM 723 O O . GLY A 1 87 ? -11.235 3.469 4.745 1.00 97.06 87 GLY A O 1
ATOM 724 N N . TRP A 1 88 ? -9.478 3.395 6.128 1.00 96.88 88 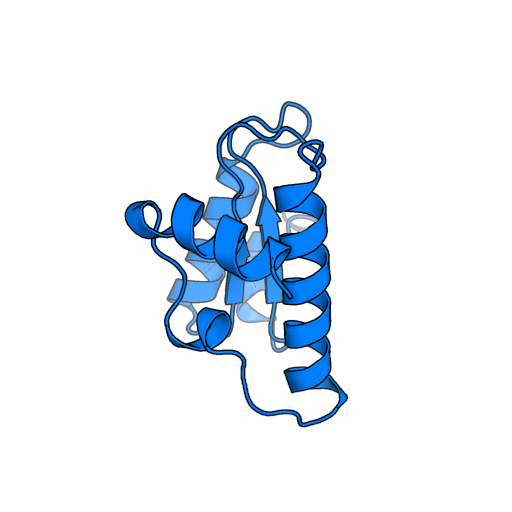TRP A N 1
ATOM 725 C CA . TRP A 1 88 ? -8.472 3.490 5.059 1.00 96.88 88 TRP A CA 1
ATOM 726 C C . TRP A 1 88 ? -8.559 2.353 4.026 1.00 96.88 88 TRP A C 1
ATOM 728 O O . TRP A 1 88 ? -8.147 2.538 2.885 1.00 96.88 88 TRP A O 1
ATOM 738 N N . MET A 1 89 ? -9.078 1.173 4.395 1.00 97.88 89 MET A N 1
ATOM 739 C CA . MET A 1 89 ? -9.296 0.082 3.437 1.00 97.88 89 MET A CA 1
ATOM 740 C C . MET A 1 89 ? -10.509 0.366 2.551 1.00 97.88 89 MET A C 1
ATOM 742 O O . MET A 1 89 ? -10.535 -0.031 1.390 1.00 97.88 89 MET A O 1
ATOM 746 N N . LYS A 1 90 ? -11.528 1.032 3.088 1.00 96.19 90 LYS A N 1
ATOM 747 C CA . LYS A 1 90 ? -12.739 1.346 2.336 1.00 96.19 90 LYS A CA 1
ATOM 748 C C . LYS A 1 90 ? -12.516 2.526 1.393 1.00 96.19 90 LYS A C 1
ATOM 750 O O . LYS A 1 90 ? -12.806 2.418 0.205 1.00 96.19 90 LYS A O 1
ATOM 755 N N . ASP A 1 91 ? -11.982 3.615 1.934 1.00 95.25 91 ASP A N 1
ATOM 756 C CA . ASP A 1 91 ? -11.976 4.922 1.274 1.00 95.25 91 ASP A CA 1
ATOM 757 C C . ASP A 1 91 ? -10.584 5.301 0.727 1.00 95.25 91 ASP A C 1
ATOM 759 O O . ASP A 1 91 ? -10.457 6.193 -0.109 1.00 95.25 91 ASP A O 1
ATOM 763 N N . GLY A 1 92 ? -9.534 4.576 1.129 1.00 95.06 92 GLY A N 1
ATOM 764 C CA . GLY A 1 92 ? -8.149 4.950 0.852 1.00 95.06 92 GLY A CA 1
ATOM 765 C C . GLY A 1 92 ? -7.660 6.077 1.765 1.00 95.06 92 GLY A C 1
ATOM 766 O O . GLY A 1 92 ? -8.370 6.542 2.651 1.00 95.06 92 GLY A O 1
ATOM 767 N N . VAL A 1 93 ? -6.411 6.495 1.564 1.00 96.56 93 VAL A N 1
ATOM 768 C CA . VAL A 1 93 ? -5.851 7.725 2.145 1.00 96.56 93 VAL A CA 1
ATOM 769 C C . VAL A 1 93 ? -5.186 8.464 1.001 1.00 96.56 93 VAL A C 1
ATOM 771 O O . VAL A 1 93 ? -4.308 7.897 0.343 1.00 96.56 93 VAL A O 1
ATOM 774 N N . SER A 1 94 ? -5.626 9.688 0.714 1.00 95.00 94 SER A N 1
ATOM 775 C CA . SER A 1 94 ? -5.058 10.436 -0.402 1.00 95.00 94 SER A CA 1
ATOM 776 C C . SER A 1 94 ? -3.639 10.906 -0.084 1.00 95.00 94 SER A C 1
ATOM 778 O O . SER A 1 94 ? -3.234 11.070 1.069 1.00 95.00 94 SER A O 1
ATOM 780 N N . ARG A 1 95 ? -2.863 11.191 -1.134 1.00 91.75 95 ARG A N 1
ATOM 781 C CA . ARG A 1 95 ? -1.509 11.739 -0.981 1.00 91.75 95 ARG A CA 1
ATOM 782 C C . ARG A 1 95 ? -1.494 13.074 -0.227 1.00 91.75 95 ARG A C 1
ATOM 784 O O . ARG A 1 95 ? -0.498 13.369 0.434 1.00 91.75 95 ARG A O 1
ATOM 791 N N . LEU A 1 96 ? -2.555 13.871 -0.350 1.00 94.69 96 LEU A N 1
ATOM 792 C CA . LEU A 1 96 ? -2.673 15.180 0.296 1.00 94.69 96 LEU A CA 1
ATOM 793 C C . LEU A 1 96 ? -2.909 15.043 1.806 1.00 94.69 96 LEU A C 1
ATOM 795 O O . LEU A 1 96 ? -2.367 15.820 2.580 1.00 94.69 96 LEU A O 1
ATOM 799 N N . GLU A 1 97 ? -3.642 14.011 2.219 1.00 95.50 97 GLU A N 1
ATOM 800 C CA . GLU A 1 97 ? -3.992 13.753 3.622 1.00 95.50 97 GLU A CA 1
ATOM 801 C C . GLU A 1 97 ? -2.924 12.932 4.360 1.00 95.50 97 GLU A C 1
ATOM 803 O O . GLU A 1 97 ? -2.994 12.766 5.574 1.00 95.50 97 GLU A O 1
ATOM 808 N N . MET A 1 98 ? -1.917 12.405 3.654 1.00 94.81 98 MET A N 1
ATOM 809 C CA . MET A 1 98 ? -0.986 11.426 4.221 1.00 94.81 98 MET A CA 1
ATOM 810 C C . MET A 1 98 ? -0.210 11.951 5.440 1.00 94.81 98 MET A C 1
ATOM 812 O O . MET A 1 98 ? 0.022 11.205 6.389 1.00 94.81 98 MET A O 1
ATOM 816 N N . GLU A 1 99 ? 0.182 13.226 5.454 1.00 93.81 99 GLU A N 1
ATOM 817 C CA . GLU A 1 99 ? 0.892 13.815 6.600 1.00 93.81 99 GLU A CA 1
ATOM 818 C C . GLU A 1 99 ? 0.002 13.942 7.841 1.00 93.81 99 GLU A C 1
ATOM 820 O O . GLU A 1 99 ? 0.450 13.710 8.964 1.00 93.81 99 GLU A O 1
ATOM 825 N N . GLU A 1 100 ? -1.265 14.306 7.657 1.00 95.44 100 GLU A N 1
ATOM 826 C CA . GLU A 1 100 ? -2.255 14.336 8.732 1.00 95.44 100 GLU A CA 1
ATOM 827 C C . GLU A 1 100 ? -2.563 12.925 9.229 1.00 95.44 100 GLU A C 1
ATOM 829 O O . GLU A 1 100 ? -2.424 12.661 10.422 1.00 95.44 100 GLU A O 1
ATOM 834 N N . HIS A 1 101 ? -2.818 11.992 8.311 1.00 96.00 101 HIS A N 1
ATOM 835 C CA . HIS A 1 101 ? -3.026 10.579 8.616 1.00 96.00 101 HIS A CA 1
ATOM 836 C C . HIS A 1 101 ? -1.887 9.998 9.468 1.00 96.00 101 HIS A C 1
ATOM 838 O O . HIS A 1 101 ? -2.133 9.347 10.481 1.00 96.00 101 HIS A O 1
ATOM 844 N N . LEU A 1 102 ? -0.624 10.247 9.103 1.00 95.88 102 LEU A N 1
ATOM 845 C CA . LEU A 1 102 ? 0.526 9.765 9.878 1.00 95.88 102 LEU A CA 1
ATOM 846 C C . LEU A 1 102 ? 0.596 10.387 11.280 1.00 95.88 102 LEU A C 1
ATOM 848 O O . LEU A 1 102 ? 0.938 9.687 12.235 1.00 95.88 102 LEU A O 1
ATOM 852 N N . ARG A 1 103 ? 0.250 11.673 11.428 1.00 93.62 103 ARG A N 1
ATOM 853 C CA . ARG A 1 103 ? 0.188 12.337 12.741 1.00 93.6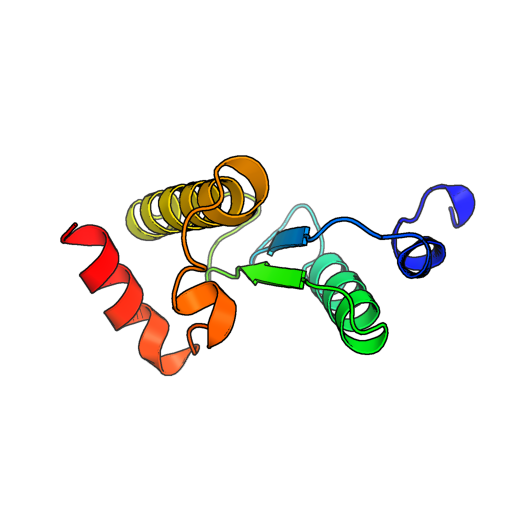2 103 ARG A CA 1
ATOM 854 C C . ARG A 1 103 ? -0.896 11.729 13.627 1.00 93.62 103 ARG A C 1
ATOM 856 O O . ARG A 1 103 ? -0.621 11.411 14.781 1.00 93.62 103 ARG A O 1
ATOM 863 N N . GLU A 1 104 ? -2.090 11.499 13.089 1.00 92.00 104 GLU A N 1
ATOM 864 C CA . GLU A 1 104 ? -3.186 10.856 13.824 1.00 92.00 104 GLU A CA 1
ATOM 865 C C . GLU A 1 104 ? -2.848 9.424 14.248 1.00 92.00 104 GLU A C 1
ATOM 867 O O . GLU A 1 104 ? -3.231 8.977 15.330 1.00 92.00 104 GLU A O 1
ATOM 872 N N . ARG A 1 105 ? -2.123 8.690 13.399 1.00 89.25 105 ARG A N 1
ATOM 873 C CA . ARG A 1 105 ? -1.669 7.325 13.688 1.00 89.25 105 ARG A CA 1
ATOM 874 C C . ARG A 1 105 ? -0.611 7.271 14.779 1.00 89.25 105 ARG A C 1
ATOM 876 O O . ARG A 1 105 ? -0.608 6.309 15.536 1.00 89.25 105 ARG A O 1
ATOM 883 N N . ALA A 1 106 ? 0.259 8.275 14.855 1.00 84.19 106 ALA A N 1
ATOM 884 C CA . ALA A 1 106 ? 1.280 8.371 15.893 1.00 84.19 106 ALA A CA 1
ATOM 885 C C . ALA A 1 106 ? 0.698 8.737 17.271 1.00 84.19 106 ALA A C 1
ATOM 887 O O . ALA A 1 106 ? 1.284 8.387 18.290 1.00 84.19 106 ALA A O 1
ATOM 888 N N . ALA A 1 107 ? -0.450 9.423 17.306 1.00 75.31 107 ALA A N 1
ATOM 889 C CA . ALA A 1 107 ? -1.131 9.825 18.538 1.00 75.31 107 ALA A CA 1
ATOM 890 C C . ALA A 1 107 ? -1.967 8.707 19.201 1.00 75.31 107 ALA A C 1
ATOM 892 O O . ALA A 1 107 ? -2.534 8.933 20.270 1.00 75.31 107 ALA A O 1
ATOM 893 N N . LYS A 1 108 ? -2.074 7.531 18.567 1.00 63.12 108 LYS A N 1
ATOM 894 C CA . LYS A 1 108 ? -2.816 6.354 19.049 1.00 63.12 108 LYS A CA 1
ATOM 895 C C . LYS A 1 108 ? -1.870 5.254 19.510 1.00 63.12 108 LYS A C 1
ATOM 897 O O . LYS A 1 108 ? -2.229 4.586 20.503 1.00 63.12 108 LYS A O 1
#

Sequence (108 aa):
YYRNSPVFFARSVKTPLMILHNDKDGAVDFTQGVEYFNTLRRLGKPVWMLEYVGENHGLRKPANMQDYTVRMREFFDHYLKGKPMAGWMKDGVSRLEMEEHLRERAAK

pLDDT: mean 95.99, std 4.53, range [63.12, 98.69]

Nearest PDB structures (foldseek):
  6nkf-assembly2_B  TM=8.927E-01  e=1.368E-03  metagenome
  7c72-assembly2_B  TM=9.282E-01  e=7.871E-03  Mycobacterium tuberculosis
  4fhz-assembly1_A-2  TM=7.857E-01  e=1.011E-02  Cereibacter sphaeroides
  4ftw-assembly1_A-2  TM=7.528E-01  e=1.076E-02  Cereibacter sphaeroides 2.4.1
  4q1v-assembly1_B  TM=8.394E-01  e=5.815E-02  Bacteroides ovatus ATCC 8483